Protein AF-A0A1G9VHG4-F1 (afdb_monomer_lite)

Foldseek 3Di:
DDPDDPDDDDDFPCADPPPGHGDDPVPDPDDDDDDDDDDPQAADDDDQFDFDWDADPVGDIDTRDTPPVPPPDNDDDDPVLVVQLCCCCPVVVHDLVVSQVVCCVRHVDRDDSD

Sequence (114 aa):
MIDRPDTVDDHLPESCTGCGAGPGLADSTGYEPCQVWDIPLVTVTVTEHRAHRCRCACGTTTRAAMPATVAGSPTSYGPNLRALAAYLLVFQHIPVERTAQLITDLTGANVSTG

pLDDT: mean 92.22, std 5.63, range [71.5, 97.94]

Organism: NCBI:txid633440

InterPro domains:
  IPR052344 Transposase-related protein [PTHR33678] (2-113)

Radius of gyration: 26.26 Å; chains: 1; bounding box: 62×27×68 Å

Structure (mmCIF, N/CA/C/O backbone):
data_AF-A0A1G9VHG4-F1
#
_entry.id   AF-A0A1G9VHG4-F1
#
loop_
_atom_site.group_PDB
_atom_site.id
_atom_site.type_symbol
_atom_site.label_atom_id
_atom_site.label_alt_id
_atom_site.label_comp_id
_atom_site.label_asym_id
_atom_site.label_entity_id
_atom_site.label_seq_id
_atom_site.pdbx_PDB_ins_code
_atom_site.Cartn_x
_atom_site.Cartn_y
_atom_site.Cartn_z
_atom_site.occupancy
_atom_site.B_iso_or_equiv
_atom_site.auth_seq_id
_atom_site.auth_comp_id
_atom_site.auth_asym_id
_atom_site.auth_atom_id
_atom_site.pdbx_PDB_model_num
ATOM 1 N N . MET A 1 1 ? 18.468 -10.529 -11.804 1.00 83.50 1 MET A N 1
ATOM 2 C CA . MET A 1 1 ? 17.304 -10.631 -12.706 1.00 83.50 1 MET A CA 1
ATOM 3 C C . MET A 1 1 ? 16.415 -11.753 -12.190 1.00 83.50 1 MET A C 1
ATOM 5 O O . MET A 1 1 ? 16.978 -12.720 -11.689 1.00 83.50 1 MET A O 1
ATOM 9 N N . ILE A 1 2 ? 15.089 -11.60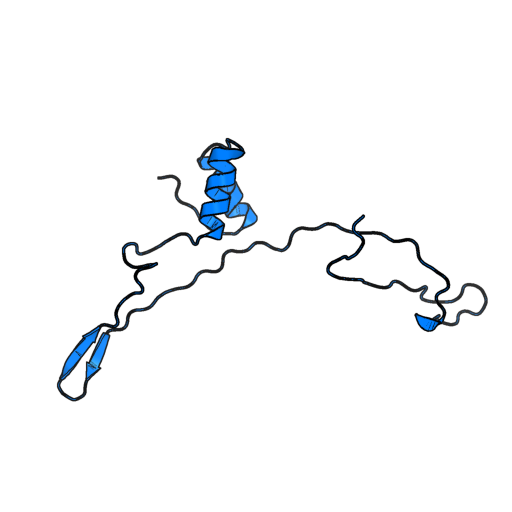7 -12.227 1.00 92.81 2 ILE A N 1
ATOM 10 C CA . ILE A 1 2 ? 14.139 -12.680 -11.874 1.00 92.81 2 ILE A CA 1
ATOM 11 C C . ILE A 1 2 ? 13.562 -13.332 -13.124 1.00 92.81 2 ILE A C 1
ATOM 13 O O . ILE A 1 2 ? 13.328 -12.654 -14.120 1.00 92.81 2 ILE A O 1
ATOM 17 N N . ASP A 1 3 ? 13.281 -14.628 -13.052 1.00 91.50 3 ASP A N 1
ATOM 18 C CA . ASP A 1 3 ? 12.822 -15.398 -14.216 1.00 91.50 3 ASP A CA 1
ATOM 19 C C . ASP A 1 3 ? 11.382 -15.065 -14.633 1.00 91.50 3 ASP A C 1
ATOM 21 O O . ASP A 1 3 ? 10.993 -15.278 -15.778 1.00 91.50 3 ASP A O 1
ATOM 25 N N . ARG A 1 4 ? 10.569 -14.554 -13.702 1.00 93.94 4 ARG A N 1
ATOM 26 C CA . ARG A 1 4 ? 9.157 -14.221 -13.923 1.00 93.94 4 ARG A CA 1
ATOM 27 C C . ARG A 1 4 ? 8.866 -12.813 -13.400 1.00 93.94 4 ARG A C 1
ATOM 29 O O . ARG A 1 4 ? 8.519 -12.697 -12.226 1.00 93.94 4 ARG A O 1
ATOM 36 N N . PRO A 1 5 ? 9.054 -11.763 -14.219 1.00 94.69 5 PRO A N 1
ATOM 37 C CA . PRO A 1 5 ? 8.659 -10.410 -13.842 1.00 94.69 5 PRO A CA 1
ATOM 38 C C . PRO A 1 5 ? 7.130 -10.284 -13.788 1.00 94.69 5 PRO A C 1
ATOM 40 O O . PRO A 1 5 ? 6.413 -11.082 -14.395 1.00 94.69 5 PRO A O 1
ATOM 43 N N . ASP A 1 6 ? 6.641 -9.274 -13.070 1.00 93.88 6 ASP A N 1
ATOM 44 C CA . ASP A 1 6 ? 5.202 -9.017 -12.929 1.00 93.88 6 ASP A CA 1
ATOM 45 C C . ASP A 1 6 ? 4.557 -8.561 -14.250 1.00 93.88 6 ASP A C 1
ATOM 47 O O . ASP A 1 6 ? 3.429 -8.947 -14.558 1.00 93.88 6 ASP A O 1
ATOM 51 N N . THR A 1 7 ? 5.305 -7.799 -15.054 1.00 94.00 7 THR A N 1
ATOM 52 C CA . THR A 1 7 ? 4.912 -7.310 -16.384 1.00 94.00 7 THR A CA 1
ATOM 53 C C . THR A 1 7 ? 6.078 -7.485 -17.358 1.00 94.00 7 THR A C 1
ATOM 55 O O . THR A 1 7 ? 7.242 -7.403 -16.960 1.00 94.00 7 THR A O 1
ATOM 58 N N . VAL A 1 8 ? 5.769 -7.730 -18.634 1.00 95.56 8 VAL A N 1
ATOM 59 C CA . VAL A 1 8 ? 6.741 -7.774 -19.736 1.00 95.56 8 VAL A CA 1
ATOM 60 C C . VAL A 1 8 ? 6.285 -6.794 -20.807 1.00 95.56 8 VAL A C 1
ATOM 62 O O . VAL A 1 8 ? 5.183 -6.942 -21.332 1.00 95.56 8 VAL A O 1
ATOM 65 N N . ASP A 1 9 ? 7.142 -5.828 -21.126 1.00 96.00 9 ASP A N 1
ATOM 66 C CA . ASP A 1 9 ? 6.947 -4.882 -22.221 1.00 96.00 9 ASP A CA 1
ATOM 67 C C . ASP A 1 9 ? 7.949 -5.205 -23.337 1.00 96.00 9 ASP A C 1
ATOM 69 O O . ASP A 1 9 ? 9.161 -5.032 -23.179 1.00 96.00 9 ASP A O 1
ATOM 73 N N . ASP A 1 10 ? 7.448 -5.717 -24.463 1.00 95.88 10 ASP A N 1
ATOM 74 C CA . ASP A 1 10 ? 8.274 -6.037 -25.627 1.00 95.88 10 ASP A CA 1
ATOM 75 C C . ASP A 1 10 ? 8.593 -4.771 -26.432 1.00 95.88 10 ASP A C 1
ATOM 77 O O . ASP A 1 10 ? 7.703 -4.063 -26.908 1.00 95.88 10 ASP A O 1
ATOM 81 N N . HIS A 1 11 ? 9.884 -4.519 -26.645 1.00 95.50 11 HIS A N 1
ATOM 82 C CA . HIS A 1 11 ? 10.367 -3.424 -27.479 1.00 95.50 11 HIS A CA 1
ATOM 83 C C . HIS A 1 11 ? 10.954 -3.972 -28.780 1.00 95.50 11 HIS A C 1
ATOM 85 O O . HIS A 1 11 ? 12.010 -4.603 -28.788 1.00 95.50 11 HIS A O 1
ATOM 91 N N . LEU A 1 12 ? 10.264 -3.714 -29.890 1.00 95.62 12 LEU A N 1
ATOM 92 C CA . LEU A 1 12 ? 10.691 -4.102 -31.233 1.00 95.62 12 LEU A CA 1
ATOM 93 C C . LEU A 1 12 ? 11.322 -2.907 -31.962 1.00 95.62 12 LEU A C 1
ATOM 95 O O . LEU A 1 12 ? 10.945 -1.762 -31.697 1.00 95.62 12 LEU A O 1
ATOM 99 N N . PRO A 1 13 ? 12.246 -3.139 -32.911 1.00 95.88 13 PRO A N 1
ATOM 100 C CA . PRO A 1 13 ? 12.692 -2.088 -33.815 1.00 95.88 13 PRO A CA 1
ATOM 101 C C . PRO A 1 13 ? 11.502 -1.494 -34.575 1.00 95.88 13 PRO A C 1
ATOM 103 O O . PRO A 1 13 ? 10.702 -2.234 -35.140 1.00 95.88 13 PRO A O 1
ATOM 106 N N . GLU A 1 14 ? 11.413 -0.165 -34.653 1.00 95.00 14 GLU A N 1
ATOM 107 C CA . GLU A 1 14 ? 10.343 0.500 -35.417 1.00 95.00 14 GLU A CA 1
ATOM 108 C C . GLU A 1 14 ? 10.437 0.204 -36.921 1.00 95.00 14 GLU A C 1
ATOM 110 O O . GLU A 1 14 ? 9.431 0.172 -37.629 1.00 95.00 14 GLU A O 1
ATOM 115 N N . SER A 1 15 ? 11.655 -0.018 -37.422 1.00 96.69 15 SER A N 1
ATOM 116 C CA . SER A 1 15 ? 11.914 -0.363 -38.816 1.00 96.69 15 SER A CA 1
ATOM 117 C C . SER A 1 15 ? 13.181 -1.201 -38.971 1.00 96.69 15 SER A C 1
ATOM 119 O O . SER A 1 15 ? 14.145 -1.093 -38.211 1.00 96.69 15 SER A O 1
ATOM 121 N N . CYS A 1 16 ? 13.180 -2.052 -39.992 1.00 95.75 16 CYS A N 1
ATOM 122 C CA . CYS A 1 16 ? 14.337 -2.803 -40.437 1.00 95.75 16 CYS A CA 1
ATOM 123 C C . CYS A 1 16 ? 15.353 -1.853 -41.075 1.00 95.75 16 CYS A C 1
ATOM 125 O O . CYS A 1 16 ? 15.027 -1.096 -41.988 1.00 95.75 16 CYS A O 1
ATOM 127 N N . THR A 1 17 ? 16.616 -1.961 -40.674 1.00 95.56 17 THR A N 1
ATOM 128 C CA . THR A 1 17 ? 17.709 -1.129 -41.198 1.00 95.56 17 THR A CA 1
ATOM 129 C C . THR A 1 17 ? 18.047 -1.395 -42.669 1.00 95.56 17 THR A C 1
ATOM 131 O O . THR A 1 17 ? 18.720 -0.578 -43.291 1.00 95.56 17 THR A O 1
ATOM 134 N N . GLY A 1 18 ? 17.592 -2.518 -43.237 1.00 97.00 18 GLY A N 1
ATOM 135 C CA . GLY A 1 18 ? 17.810 -2.869 -44.643 1.00 97.00 18 GLY A CA 1
ATOM 136 C C . GLY A 1 18 ? 16.696 -2.398 -45.580 1.00 97.00 18 GLY A C 1
ATOM 137 O O . GLY A 1 18 ? 16.973 -1.758 -46.590 1.00 97.00 18 GLY A O 1
ATOM 138 N N . CYS A 1 19 ? 15.437 -2.728 -45.269 1.00 95.56 19 CYS A N 1
ATOM 139 C CA . CYS A 1 19 ? 14.291 -2.461 -46.153 1.00 95.56 19 CYS A CA 1
ATOM 140 C C . CYS A 1 19 ? 13.284 -1.435 -45.607 1.00 95.56 19 CYS A C 1
ATOM 142 O O . CYS A 1 19 ? 12.351 -1.075 -46.320 1.00 95.56 19 CYS A O 1
ATOM 144 N N . GLY A 1 20 ? 13.437 -0.982 -44.359 1.00 94.75 20 GLY A N 1
ATOM 145 C CA . GLY A 1 20 ? 12.542 -0.015 -43.716 1.00 94.75 20 GLY A CA 1
ATOM 146 C C . GLY A 1 20 ? 11.206 -0.579 -43.217 1.00 94.75 20 GLY A C 1
ATOM 147 O O . GLY A 1 20 ? 10.443 0.155 -42.599 1.00 94.75 20 GLY A O 1
ATOM 148 N N . ALA A 1 21 ? 10.902 -1.860 -43.447 1.00 94.50 21 ALA A N 1
ATOM 149 C CA . ALA A 1 21 ? 9.673 -2.483 -42.946 1.00 94.50 21 ALA A CA 1
ATOM 150 C C . ALA A 1 21 ? 9.709 -2.657 -41.418 1.00 94.50 21 ALA A C 1
ATOM 152 O O . ALA A 1 21 ? 10.761 -2.978 -40.873 1.00 94.50 21 ALA A O 1
ATOM 153 N N . GLY A 1 22 ? 8.577 -2.480 -40.732 1.00 94.88 22 GLY A N 1
ATOM 154 C CA . GLY A 1 22 ? 8.467 -2.695 -39.284 1.00 94.88 22 GLY A CA 1
ATOM 155 C C . GLY A 1 22 ? 8.339 -4.186 -38.938 1.00 94.88 22 GLY A C 1
ATOM 156 O O . GLY A 1 22 ? 7.329 -4.779 -39.322 1.00 94.88 22 GLY A O 1
ATOM 157 N N . PRO A 1 23 ? 9.324 -4.809 -38.261 1.00 94.06 23 PRO A N 1
ATOM 158 C CA . PRO A 1 23 ? 9.225 -6.203 -37.834 1.00 94.06 23 PRO A CA 1
ATOM 159 C C . PRO A 1 23 ? 8.176 -6.384 -36.730 1.00 94.06 23 PRO A C 1
ATOM 161 O O . PRO A 1 23 ? 8.008 -5.528 -35.860 1.00 94.06 23 PRO A O 1
ATOM 164 N N . GLY A 1 24 ? 7.485 -7.523 -36.751 1.00 94.69 24 GLY A N 1
ATOM 165 C CA . GLY A 1 24 ? 6.574 -7.934 -35.688 1.00 94.69 24 GLY A CA 1
ATOM 166 C C . GLY A 1 24 ? 7.248 -8.846 -34.663 1.00 94.69 24 GLY A C 1
ATOM 167 O O . GLY A 1 24 ? 8.348 -9.352 -34.869 1.00 94.69 24 GLY A O 1
ATOM 168 N N . LEU A 1 25 ? 6.547 -9.130 -33.561 1.00 93.62 25 LEU A N 1
ATOM 169 C CA . LEU A 1 25 ? 7.047 -10.036 -32.519 1.00 93.62 25 LEU A CA 1
ATOM 170 C C . LEU A 1 25 ? 7.314 -11.456 -33.052 1.00 93.62 25 LEU A C 1
ATOM 172 O O . LEU A 1 25 ? 8.247 -12.118 -32.609 1.00 93.62 25 LEU A O 1
ATOM 176 N N . ALA A 1 26 ? 6.527 -11.907 -34.035 1.00 95.44 26 ALA A N 1
ATOM 177 C CA . ALA A 1 26 ? 6.713 -13.203 -34.692 1.00 95.44 26 ALA A CA 1
ATOM 178 C C . ALA A 1 26 ? 8.035 -13.307 -35.478 1.00 95.44 26 ALA A C 1
ATOM 180 O O . ALA A 1 26 ? 8.503 -14.416 -35.723 1.00 95.44 26 ALA A O 1
ATOM 181 N N . ASP A 1 27 ? 8.636 -12.169 -35.838 1.00 95.31 27 ASP A N 1
ATOM 182 C CA . ASP A 1 27 ? 9.915 -12.096 -36.548 1.00 95.31 27 ASP A CA 1
ATOM 183 C C . ASP A 1 27 ? 11.116 -12.048 -35.581 1.00 95.31 27 ASP A C 1
ATOM 185 O O . ASP A 1 27 ? 12.267 -11.991 -36.019 1.00 95.31 27 ASP A O 1
ATOM 189 N N . SER A 1 28 ? 10.873 -12.053 -34.263 1.00 96.00 28 SER A N 1
ATOM 190 C CA . SER A 1 28 ? 11.924 -11.971 -33.248 1.00 96.00 28 SER A CA 1
ATOM 191 C C . SER A 1 28 ? 12.784 -13.234 -33.217 1.00 96.00 28 SER A C 1
ATOM 193 O O . SER A 1 28 ? 12.290 -14.351 -33.063 1.00 96.00 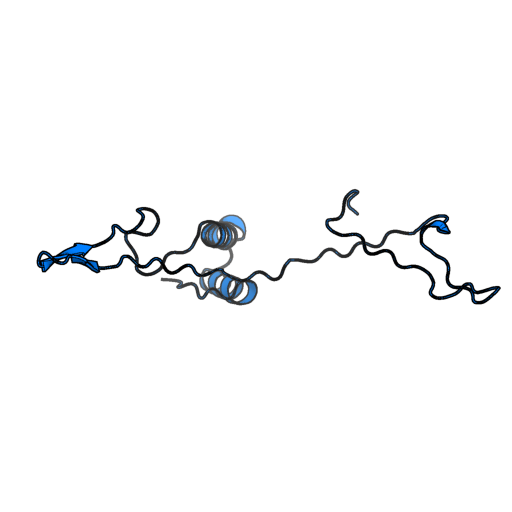28 SER A O 1
ATOM 195 N N . THR A 1 29 ? 14.102 -13.051 -33.307 1.00 96.50 29 THR A N 1
ATOM 196 C CA . THR A 1 29 ? 15.090 -14.138 -33.221 1.00 96.50 29 THR A CA 1
ATOM 197 C C . THR A 1 29 ? 15.773 -14.225 -31.854 1.00 96.50 29 THR A C 1
ATOM 199 O O . THR A 1 29 ? 16.640 -15.075 -31.658 1.00 96.50 29 THR A O 1
ATOM 202 N N . GLY A 1 30 ? 15.431 -13.336 -30.919 1.00 96.19 30 GLY A N 1
ATOM 203 C CA . GLY A 1 30 ? 16.034 -13.249 -29.590 1.00 96.19 30 GLY A CA 1
ATOM 204 C C . GLY A 1 30 ? 15.925 -11.845 -28.998 1.00 96.19 30 GLY A C 1
ATOM 205 O O . GLY A 1 30 ? 15.542 -10.899 -29.681 1.00 96.19 30 GLY A O 1
ATOM 206 N N . TYR A 1 31 ?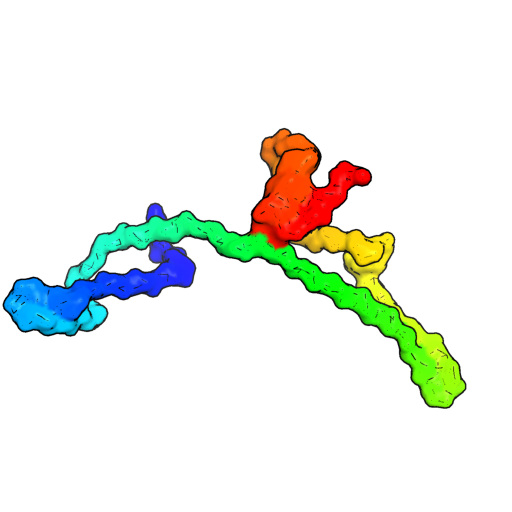 16.273 -11.715 -27.721 1.00 95.50 31 TYR A N 1
ATOM 207 C CA . TYR A 1 31 ? 16.272 -10.444 -27.000 1.00 95.50 31 TYR A CA 1
ATOM 208 C C . TYR A 1 31 ? 17.336 -10.453 -25.900 1.00 95.50 31 TYR A C 1
ATOM 210 O O . TYR A 1 31 ? 17.760 -11.514 -25.437 1.00 95.50 31 TYR A O 1
ATOM 218 N N . GLU A 1 32 ? 17.742 -9.264 -25.460 1.00 95.81 32 GLU A N 1
ATOM 219 C CA . GLU A 1 32 ? 18.543 -9.078 -24.253 1.00 95.81 32 GLU A CA 1
ATOM 220 C C . GLU A 1 32 ? 17.647 -8.469 -23.168 1.00 95.81 32 GLU A C 1
ATOM 222 O O . GLU A 1 32 ? 17.080 -7.394 -23.378 1.00 95.81 32 GLU A O 1
ATOM 227 N N . PRO A 1 33 ? 17.432 -9.154 -22.033 1.00 95.00 33 PRO A N 1
ATOM 228 C CA . PRO A 1 33 ? 16.503 -8.670 -21.027 1.00 95.00 33 PRO A CA 1
ATOM 229 C C . PRO A 1 33 ? 17.083 -7.478 -20.259 1.00 95.00 33 PRO A C 1
ATOM 231 O O . PRO A 1 33 ? 18.235 -7.486 -19.832 1.00 95.00 33 PRO A O 1
ATOM 234 N N . CYS A 1 34 ? 16.237 -6.487 -19.987 1.00 96.31 34 CYS A N 1
ATOM 235 C CA . CYS A 1 34 ? 16.506 -5.410 -19.042 1.00 96.31 34 CYS A CA 1
ATOM 236 C C . CYS A 1 34 ? 15.339 -5.342 -18.052 1.00 96.31 34 CYS A C 1
ATOM 238 O O . CYS A 1 34 ? 14.186 -5.291 -18.469 1.00 96.31 34 CYS A O 1
ATOM 240 N N . GLN A 1 35 ? 15.623 -5.393 -16.748 1.00 96.25 35 GLN A N 1
ATOM 241 C CA . GLN A 1 35 ? 14.589 -5.354 -15.710 1.00 96.25 35 GLN A CA 1
ATOM 242 C C . GLN A 1 35 ? 14.713 -4.092 -14.875 1.00 96.25 35 GLN A C 1
ATOM 244 O O . GLN A 1 35 ? 15.763 -3.828 -14.286 1.00 96.25 35 GLN A O 1
ATOM 249 N N . VAL A 1 36 ? 13.601 -3.373 -14.767 1.00 95.50 36 VAL A N 1
ATOM 250 C CA . VAL A 1 36 ? 13.430 -2.280 -13.817 1.00 95.50 36 VAL A CA 1
ATOM 251 C C . VAL A 1 36 ? 12.757 -2.840 -12.571 1.00 95.50 36 VAL A C 1
ATOM 253 O O . VAL A 1 36 ? 11.743 -3.527 -12.658 1.00 95.50 36 VAL A O 1
ATOM 256 N N . TRP A 1 37 ? 13.352 -2.565 -11.415 1.00 92.75 37 TRP A N 1
ATOM 257 C CA . TRP A 1 37 ? 12.782 -2.887 -10.113 1.00 92.75 37 TRP A CA 1
ATOM 258 C C . TRP A 1 37 ? 12.317 -1.586 -9.493 1.00 92.75 37 TRP A C 1
ATOM 260 O O . TRP A 1 37 ? 13.142 -0.725 -9.193 1.00 92.75 37 TRP A O 1
ATOM 270 N N . ASP A 1 38 ? 11.012 -1.452 -9.321 1.00 90.56 38 ASP A N 1
ATOM 271 C CA . ASP A 1 38 ? 10.406 -0.265 -8.737 1.00 90.56 38 ASP A CA 1
ATOM 272 C C . ASP A 1 38 ? 9.465 -0.658 -7.594 1.00 90.56 38 ASP A C 1
ATOM 274 O O . ASP A 1 38 ? 9.088 -1.825 -7.441 1.00 90.56 38 ASP A O 1
ATOM 278 N N . ILE A 1 39 ? 9.107 0.316 -6.768 1.00 83.81 39 ILE A N 1
ATOM 279 C CA . ILE A 1 39 ? 8.119 0.160 -5.705 1.00 83.81 39 ILE A CA 1
ATOM 280 C C . ILE A 1 39 ? 6.767 0.703 -6.185 1.00 83.81 39 ILE A C 1
ATOM 282 O O . ILE A 1 39 ? 6.718 1.737 -6.851 1.00 83.81 39 ILE A O 1
ATOM 286 N N . PRO A 1 40 ? 5.637 0.051 -5.853 1.00 75.75 40 PRO A N 1
ATOM 287 C CA . PRO A 1 40 ? 4.335 0.612 -6.182 1.00 75.75 40 PRO A CA 1
ATOM 288 C C . PRO A 1 40 ? 4.140 1.946 -5.455 1.00 75.75 40 PRO A C 1
ATOM 290 O O . PRO A 1 40 ? 4.682 2.158 -4.369 1.00 75.75 40 PRO A O 1
ATOM 293 N N . LEU A 1 41 ? 3.295 2.819 -6.009 1.00 73.94 41 LEU A N 1
ATOM 294 C CA . LEU A 1 41 ? 2.822 4.003 -5.293 1.00 73.94 41 LEU A CA 1
ATOM 295 C C . LEU A 1 41 ? 2.095 3.557 -4.015 1.00 73.94 41 LEU A C 1
ATOM 297 O O . LEU A 1 41 ? 0.965 3.068 -4.065 1.00 73.94 41 LEU A O 1
ATOM 301 N N . VAL A 1 42 ? 2.744 3.706 -2.862 1.00 79.31 42 VAL A N 1
ATOM 302 C CA . VAL A 1 42 ? 2.158 3.335 -1.574 1.00 79.31 42 VAL A CA 1
ATOM 303 C C . VAL A 1 42 ? 1.278 4.492 -1.105 1.00 79.31 42 VAL A C 1
ATOM 305 O O . VAL A 1 42 ? 1.743 5.596 -0.870 1.00 79.31 42 VAL A O 1
ATOM 308 N N . THR A 1 43 ? -0.026 4.268 -0.973 1.00 81.62 43 THR A N 1
ATOM 309 C CA . THR A 1 43 ? -0.943 5.244 -0.364 1.00 81.62 43 THR A CA 1
ATOM 310 C C . THR A 1 43 ? -1.874 4.539 0.603 1.00 81.62 43 THR A C 1
ATOM 312 O O . THR A 1 43 ? -2.313 3.409 0.368 1.00 81.62 43 THR A O 1
ATOM 315 N N . VAL A 1 44 ? -2.162 5.178 1.734 1.00 85.31 44 VAL A N 1
ATOM 316 C CA . VAL A 1 44 ? -3.096 4.601 2.697 1.00 85.31 44 VAL A CA 1
ATOM 317 C C . VAL A 1 44 ? -4.514 4.596 2.153 1.00 85.31 44 VAL A C 1
ATOM 319 O O . VAL A 1 44 ? -5.015 5.578 1.614 1.00 85.31 44 VAL A O 1
ATOM 322 N N . THR A 1 45 ? -5.199 3.477 2.360 1.00 88.81 45 THR A N 1
ATOM 323 C CA . THR A 1 45 ? -6.644 3.393 2.163 1.00 88.81 45 THR A CA 1
ATOM 324 C C . THR A 1 45 ? -7.339 3.706 3.483 1.00 88.81 45 THR A C 1
ATOM 326 O O . THR A 1 45 ? -7.127 3.016 4.481 1.00 88.81 45 THR A O 1
ATOM 329 N N . VAL A 1 46 ? -8.189 4.733 3.493 1.00 90.56 46 VAL A N 1
ATOM 330 C CA . VAL A 1 46 ? -8.989 5.112 4.666 1.00 90.56 46 VAL A CA 1
ATOM 331 C C . VAL A 1 46 ? -10.402 4.560 4.507 1.00 90.56 46 VAL A C 1
ATOM 333 O O . VAL A 1 46 ? -11.097 4.892 3.552 1.00 90.56 46 VAL A O 1
ATOM 336 N N . THR A 1 47 ? -10.834 3.715 5.446 1.00 91.94 47 THR A N 1
ATOM 337 C CA . THR A 1 47 ? -12.206 3.182 5.489 1.00 91.94 47 THR A CA 1
ATOM 338 C C . THR A 1 47 ? -12.951 3.769 6.679 1.00 91.94 47 THR A C 1
ATOM 340 O O . THR A 1 47 ? -12.579 3.538 7.828 1.00 91.94 47 THR A O 1
ATOM 343 N N . GLU A 1 48 ? -14.023 4.514 6.414 1.00 93.94 48 GLU A N 1
ATOM 344 C CA . GLU A 1 48 ? -14.898 5.038 7.461 1.00 93.94 48 GLU A CA 1
ATOM 345 C C . GLU A 1 48 ? -16.024 4.039 7.766 1.00 93.94 48 GLU A C 1
ATOM 347 O O . GLU A 1 48 ? -16.860 3.736 6.914 1.00 93.94 48 GLU A O 1
ATOM 352 N N . HIS A 1 49 ? -16.081 3.543 9.004 1.00 92.12 49 HIS A N 1
ATOM 353 C CA . HIS A 1 49 ? -17.163 2.669 9.454 1.00 92.12 49 HIS A CA 1
ATOM 354 C C . HIS A 1 49 ? -18.289 3.490 10.091 1.00 92.12 49 HIS A C 1
ATOM 356 O O . HIS A 1 49 ? -18.121 4.082 11.158 1.00 92.12 49 HIS A O 1
ATOM 362 N N . ARG A 1 50 ? -19.469 3.497 9.459 1.00 94.75 50 ARG A N 1
ATOM 363 C CA . ARG A 1 50 ? -20.641 4.255 9.926 1.00 94.75 50 ARG A CA 1
ATOM 364 C C . ARG A 1 50 ? -21.700 3.343 10.537 1.00 94.75 50 ARG A C 1
ATOM 366 O O . ARG A 1 50 ? -22.404 2.616 9.843 1.00 94.75 50 ARG A O 1
ATOM 373 N N . ALA A 1 51 ? -21.858 3.428 11.855 1.00 93.94 51 ALA A N 1
ATOM 374 C CA . ALA A 1 51 ? -22.913 2.734 12.589 1.00 93.94 51 ALA A CA 1
ATOM 375 C C . ALA A 1 51 ? -24.164 3.624 12.715 1.00 93.94 51 ALA A C 1
ATOM 377 O O . ALA A 1 51 ? -24.297 4.402 13.664 1.00 93.94 51 ALA A O 1
ATOM 378 N N . HIS A 1 52 ? -25.077 3.517 11.747 1.00 96.44 52 HIS A N 1
ATOM 379 C CA . HIS A 1 52 ? -26.284 4.346 11.682 1.00 96.44 52 HIS A CA 1
ATOM 380 C C . HIS A 1 52 ? -27.278 4.072 12.820 1.00 96.44 52 HIS A C 1
ATOM 382 O O . HIS A 1 52 ? -27.335 2.983 13.397 1.00 96.44 52 HIS A O 1
ATOM 388 N N . ARG A 1 53 ? -28.099 5.084 13.118 1.00 97.50 53 ARG A N 1
ATOM 389 C CA . ARG A 1 53 ? -29.310 4.964 13.936 1.00 97.50 53 ARG A CA 1
ATOM 390 C C . ARG A 1 53 ? -30.514 5.106 13.017 1.00 97.50 53 ARG A C 1
ATOM 392 O O . ARG A 1 53 ? -30.627 6.116 12.330 1.00 97.50 53 ARG A O 1
ATOM 399 N N . CYS A 1 54 ? -31.399 4.121 13.022 1.00 97.25 54 CYS A N 1
ATOM 400 C CA . CYS A 1 54 ? -32.580 4.099 12.167 1.00 97.25 54 CYS A CA 1
ATOM 401 C C . CYS A 1 54 ? -33.836 4.100 13.032 1.00 97.25 54 CYS A C 1
ATOM 403 O O . CYS A 1 54 ? -33.929 3.337 13.997 1.00 97.25 54 CYS A O 1
ATOM 405 N N . ARG A 1 55 ? -34.800 4.954 12.681 1.00 97.56 55 ARG A N 1
ATOM 406 C CA . ARG A 1 55 ? -36.106 5.011 13.338 1.00 97.56 55 ARG A CA 1
ATOM 407 C C . ARG A 1 55 ? -37.111 4.175 12.550 1.00 97.56 55 ARG A C 1
ATOM 409 O O . ARG A 1 55 ? -37.303 4.403 11.361 1.00 97.56 55 ARG A O 1
ATOM 416 N N . CYS A 1 56 ? -37.739 3.213 13.214 1.00 96.88 56 CYS A N 1
ATOM 417 C CA . CYS A 1 56 ? -38.811 2.399 12.654 1.00 96.88 56 CYS A CA 1
ATOM 418 C C . CYS A 1 56 ? -40.132 3.186 12.627 1.00 96.88 56 CYS A C 1
ATOM 420 O O . CYS A 1 56 ? -40.328 4.109 13.420 1.00 96.88 56 CYS A O 1
ATOM 422 N N . ALA A 1 57 ? -41.073 2.775 11.774 1.00 96.12 57 ALA A N 1
ATOM 423 C CA . ALA A 1 57 ? -42.428 3.328 11.725 1.00 96.12 57 ALA A CA 1
ATOM 424 C C . ALA A 1 57 ? -43.173 3.231 13.073 1.00 96.12 57 ALA A C 1
ATOM 426 O O . ALA A 1 57 ? -44.003 4.082 13.374 1.00 96.12 57 ALA A O 1
ATOM 427 N N . CYS A 1 58 ? -42.834 2.256 13.927 1.00 95.88 58 CYS A N 1
ATOM 428 C CA . CYS A 1 58 ? -43.376 2.151 15.287 1.00 95.88 58 CYS A CA 1
ATOM 429 C C . CYS A 1 58 ? -42.817 3.198 16.274 1.00 95.88 58 CYS A C 1
ATOM 431 O O . CYS A 1 58 ? -43.222 3.235 17.431 1.00 95.88 58 CYS A O 1
ATOM 433 N N . GLY A 1 59 ? -41.866 4.034 15.847 1.00 96.25 59 GLY A N 1
ATOM 434 C CA . GLY A 1 59 ? -41.249 5.083 16.655 1.00 96.25 59 GLY A CA 1
ATOM 435 C C . GLY A 1 59 ? -39.924 4.691 17.315 1.00 96.25 59 GLY A C 1
ATOM 436 O O . GLY A 1 59 ? -39.157 5.593 17.659 1.00 96.25 59 GLY A O 1
ATOM 437 N N . THR A 1 60 ? -39.610 3.396 17.436 1.00 97.69 60 THR A N 1
ATOM 438 C CA . THR A 1 60 ? -38.358 2.895 18.033 1.00 97.69 60 THR A CA 1
ATOM 439 C C . THR A 1 60 ? -37.139 3.261 17.191 1.00 97.69 60 THR A C 1
ATOM 441 O O . THR A 1 60 ? -37.152 3.105 15.972 1.00 97.69 60 THR A O 1
ATOM 444 N N . THR A 1 61 ? -36.061 3.712 17.840 1.00 97.94 61 THR A N 1
ATOM 445 C CA . THR A 1 61 ? -34.765 3.959 17.189 1.00 97.94 61 THR A CA 1
ATOM 446 C C . THR A 1 61 ? -33.758 2.885 17.575 1.00 97.94 61 THR A C 1
ATOM 448 O O . THR A 1 61 ? -33.445 2.728 18.753 1.00 97.94 61 THR A O 1
ATOM 451 N N . THR A 1 62 ? -33.204 2.203 16.578 1.00 97.19 62 THR A N 1
ATOM 452 C CA . THR A 1 62 ? -32.196 1.152 16.759 1.00 97.19 62 THR A CA 1
ATOM 453 C C . THR A 1 62 ? -30.868 1.605 16.169 1.00 97.19 62 THR A C 1
ATOM 455 O O . THR A 1 62 ? -30.832 2.245 15.118 1.00 97.19 62 THR A O 1
ATOM 458 N N . ARG A 1 63 ? -29.761 1.293 16.847 1.00 96.38 63 ARG A N 1
ATOM 459 C CA . ARG A 1 63 ? -28.402 1.584 16.377 1.00 96.38 63 ARG A CA 1
ATOM 460 C C . ARG A 1 63 ? -27.770 0.315 15.807 1.00 96.38 63 ARG A C 1
ATOM 462 O O . ARG A 1 63 ? -27.833 -0.726 16.452 1.00 96.38 63 ARG A O 1
ATOM 469 N N . ALA A 1 64 ? -27.116 0.422 14.653 1.00 95.38 64 ALA A N 1
ATOM 470 C CA . ALA A 1 64 ? -26.249 -0.633 14.141 1.00 95.38 64 ALA A CA 1
ATOM 471 C C . ALA A 1 64 ? -25.048 -0.859 15.078 1.00 95.38 64 ALA A C 1
ATOM 473 O O . ALA A 1 64 ? -24.495 0.089 15.645 1.00 95.38 64 ALA A O 1
ATOM 474 N N . ALA A 1 65 ? -24.631 -2.113 15.242 1.00 93.75 65 ALA A N 1
ATOM 475 C CA . ALA A 1 65 ? -23.412 -2.427 15.976 1.00 93.75 65 ALA A CA 1
ATOM 476 C C . ALA A 1 65 ? -22.178 -2.018 15.156 1.00 93.75 65 ALA A C 1
ATOM 478 O O . ALA A 1 65 ? -22.162 -2.151 13.933 1.00 93.75 65 ALA A O 1
ATOM 479 N N . MET A 1 66 ? -21.143 -1.523 15.835 1.00 93.81 66 MET A N 1
ATOM 480 C CA . MET A 1 66 ? -19.839 -1.297 15.212 1.00 93.81 66 MET A CA 1
ATOM 481 C C . MET A 1 66 ? -19.060 -2.622 15.188 1.00 93.81 66 MET A C 1
ATOM 483 O O . MET A 1 66 ? -19.127 -3.348 16.185 1.00 93.81 66 MET A O 1
ATOM 487 N N . PRO A 1 67 ? -18.310 -2.954 14.119 1.00 89.44 67 PRO A N 1
ATOM 488 C CA . PRO A 1 67 ? -17.456 -4.136 14.122 1.00 89.44 67 PRO A CA 1
ATOM 489 C C . PRO A 1 67 ? -16.454 -4.088 15.277 1.00 89.44 67 PRO A C 1
ATOM 491 O O . PRO A 1 67 ? -15.833 -3.053 15.517 1.00 89.44 67 PRO A O 1
ATOM 494 N N . ALA A 1 68 ? -16.261 -5.215 15.966 1.00 88.38 68 ALA A N 1
ATOM 495 C CA . ALA A 1 68 ? -15.362 -5.300 17.121 1.00 88.38 68 ALA A CA 1
ATOM 496 C C . ALA A 1 68 ? -13.916 -4.893 16.785 1.00 88.38 68 ALA A C 1
ATOM 498 O O . ALA A 1 68 ? -13.216 -4.342 17.625 1.00 88.38 68 ALA A O 1
ATOM 499 N N . THR A 1 69 ? -13.491 -5.104 15.538 1.00 84.44 69 THR A N 1
ATOM 500 C CA . THR A 1 69 ? -12.155 -4.752 15.035 1.00 84.44 69 THR A CA 1
ATOM 501 C C . THR A 1 69 ? -11.861 -3.250 15.038 1.00 84.44 69 THR A C 1
ATOM 503 O O . THR A 1 69 ? -10.692 -2.871 15.039 1.00 84.44 69 THR A O 1
ATOM 506 N N . VAL A 1 70 ? -12.895 -2.402 15.045 1.00 87.75 70 VAL A N 1
ATOM 507 C CA . VAL A 1 70 ? -12.781 -0.930 15.066 1.00 87.75 70 VAL A CA 1
ATOM 508 C C . VAL A 1 70 ? -13.569 -0.298 16.220 1.00 87.75 70 VAL A C 1
ATOM 510 O O . VAL A 1 70 ? -13.595 0.921 16.379 1.00 87.75 70 VAL A O 1
ATOM 513 N N . ALA A 1 71 ? -14.221 -1.116 17.048 1.00 76.50 71 ALA A N 1
ATOM 514 C CA . ALA A 1 71 ? -14.947 -0.661 18.220 1.00 76.50 71 ALA A CA 1
ATOM 515 C C . ALA A 1 71 ? -13.947 -0.318 19.336 1.00 76.50 71 ALA A C 1
ATOM 517 O O . ALA A 1 71 ? -13.346 -1.207 19.926 1.00 76.50 71 ALA A O 1
ATOM 518 N N . GLY A 1 72 ? -13.765 0.972 19.629 1.00 81.06 72 GLY A N 1
ATOM 519 C CA . GLY A 1 72 ? -12.942 1.419 20.764 1.00 81.06 72 GLY A CA 1
ATOM 520 C C . GLY A 1 72 ? -12.114 2.677 20.517 1.00 81.06 72 GLY A C 1
ATOM 521 O O . GLY A 1 72 ? -11.669 3.294 21.477 1.00 81.06 72 GLY A O 1
ATOM 522 N N . SER A 1 73 ? -11.949 3.097 19.262 1.00 82.25 73 SER A N 1
ATOM 523 C CA . SER A 1 73 ? -11.260 4.343 18.918 1.00 82.25 73 SER A CA 1
ATOM 524 C C . SER A 1 73 ? -11.916 5.005 17.703 1.00 82.25 73 SER A C 1
ATOM 526 O O . SER A 1 73 ? -12.325 4.286 16.790 1.00 82.25 73 SER A O 1
ATOM 528 N N . PRO A 1 74 ? -12.009 6.350 17.649 1.00 83.62 74 PRO A N 1
ATOM 529 C CA . PRO A 1 74 ? -12.477 7.057 16.455 1.00 83.62 74 PRO A CA 1
ATOM 530 C C . PRO A 1 74 ? -11.566 6.833 15.240 1.00 83.62 74 PRO A C 1
ATOM 532 O O . PRO A 1 74 ? -12.048 6.854 14.111 1.00 83.62 74 PRO A O 1
ATOM 535 N N . THR A 1 75 ? -10.277 6.562 15.472 1.00 83.94 75 THR A N 1
ATOM 536 C CA . THR A 1 75 ? -9.285 6.304 14.423 1.00 83.94 75 THR A CA 1
ATOM 537 C C . THR A 1 75 ? -8.400 5.135 14.824 1.00 83.94 75 THR A C 1
ATOM 539 O O . THR A 1 75 ? -7.931 5.052 15.958 1.00 83.94 75 THR A O 1
ATOM 542 N N . SER A 1 76 ? -8.161 4.210 13.901 1.00 86.69 76 SER A N 1
ATOM 543 C CA . SER A 1 76 ? -7.304 3.049 14.133 1.00 86.69 76 SER A CA 1
ATOM 544 C C . SER A 1 76 ? -6.412 2.815 12.927 1.00 86.69 76 SER A C 1
ATOM 546 O O . SER A 1 76 ? -6.878 2.864 11.792 1.00 86.69 76 SER A O 1
ATOM 548 N N . TYR A 1 77 ? -5.141 2.500 13.162 1.00 88.50 77 TYR A N 1
ATOM 549 C CA . TYR A 1 77 ? -4.251 2.063 12.088 1.00 88.50 77 TYR A CA 1
ATOM 550 C C . TYR A 1 77 ? -4.578 0.626 11.685 1.00 88.50 77 TYR A C 1
ATOM 552 O O . TYR A 1 77 ? -4.808 -0.218 12.555 1.00 88.50 77 TYR A O 1
ATOM 560 N N . GLY A 1 78 ? -4.605 0.346 10.382 1.00 89.56 78 GLY A N 1
ATOM 561 C CA . GLY A 1 78 ? -4.787 -1.006 9.850 1.00 89.56 78 GLY A CA 1
ATOM 562 C C . GLY A 1 78 ? -3.560 -1.904 10.077 1.00 89.56 78 GLY A C 1
ATOM 563 O O . GLY A 1 78 ? -2.491 -1.408 10.441 1.00 89.56 78 GLY A O 1
ATOM 564 N N . PRO A 1 79 ? -3.681 -3.224 9.846 1.00 89.94 79 PRO A N 1
ATOM 565 C CA . PRO A 1 79 ? -2.618 -4.190 10.137 1.00 89.94 79 PRO A CA 1
ATOM 566 C C . PRO A 1 79 ? -1.310 -3.902 9.385 1.00 89.94 79 PRO A C 1
ATOM 568 O O . PRO A 1 79 ? -0.249 -3.933 10.000 1.00 89.94 79 PRO A O 1
ATOM 571 N N . ASN A 1 80 ? -1.375 -3.533 8.101 1.00 92.06 80 ASN A N 1
ATOM 572 C CA . ASN A 1 80 ? -0.179 -3.249 7.295 1.00 92.06 80 ASN A CA 1
ATOM 573 C C . ASN A 1 80 ? 0.584 -2.016 7.799 1.00 92.06 80 ASN A C 1
ATOM 575 O O . ASN A 1 80 ? 1.805 -2.049 7.913 1.00 92.06 80 ASN A O 1
ATOM 579 N N . LEU A 1 81 ? -0.132 -0.947 8.165 1.00 91.44 81 LEU A N 1
ATOM 580 C CA . LEU A 1 81 ? 0.489 0.270 8.689 1.00 91.44 81 LEU A CA 1
ATOM 581 C C . LEU A 1 81 ? 1.127 0.029 10.065 1.00 91.44 81 LEU A C 1
ATOM 583 O O . LEU A 1 81 ? 2.221 0.518 10.333 1.00 91.44 81 LEU A O 1
ATOM 587 N N . ARG A 1 82 ? 0.482 -0.782 10.918 1.00 92.44 82 ARG A N 1
ATOM 588 C CA . ARG A 1 82 ? 1.064 -1.220 12.199 1.00 92.44 82 ARG A CA 1
ATOM 589 C C . ARG A 1 82 ? 2.317 -2.067 11.994 1.00 92.44 82 ARG A C 1
ATOM 591 O O . ARG A 1 82 ? 3.292 -1.865 12.708 1.00 92.44 82 ARG A O 1
ATOM 598 N N . ALA A 1 83 ? 2.297 -2.995 11.037 1.00 94.25 83 ALA A N 1
ATOM 599 C CA . ALA A 1 83 ? 3.446 -3.839 10.724 1.00 94.25 83 ALA A CA 1
ATOM 600 C C . ALA A 1 83 ? 4.630 -3.006 10.215 1.00 94.25 83 ALA A C 1
ATOM 602 O O . ALA A 1 83 ? 5.747 -3.195 10.690 1.00 94.25 83 ALA A O 1
ATOM 603 N N . LEU A 1 84 ? 4.378 -2.037 9.328 1.00 93.25 84 LEU A N 1
ATOM 604 C CA . LEU A 1 84 ? 5.399 -1.101 8.861 1.00 93.25 84 LEU A CA 1
ATOM 605 C C . LEU A 1 84 ? 5.981 -0.283 10.021 1.00 93.25 84 LEU A C 1
ATOM 607 O O . LEU A 1 84 ? 7.197 -0.230 10.173 1.00 93.25 84 LEU A O 1
ATOM 611 N N . ALA A 1 85 ? 5.134 0.301 10.874 1.00 93.88 85 ALA A N 1
ATOM 612 C CA . ALA A 1 85 ? 5.595 1.057 12.038 1.00 93.88 85 ALA A CA 1
ATOM 613 C C . ALA A 1 85 ? 6.440 0.192 12.989 1.00 93.88 85 ALA A C 1
ATOM 615 O O . ALA A 1 85 ? 7.517 0.609 13.406 1.00 93.88 85 ALA A O 1
ATOM 616 N N . ALA A 1 86 ? 5.998 -1.034 13.286 1.00 95.88 86 ALA A N 1
ATOM 617 C CA . ALA A 1 86 ? 6.751 -1.967 14.119 1.00 95.88 86 ALA A CA 1
ATOM 618 C C . ALA A 1 86 ? 8.096 -2.343 13.484 1.00 95.88 86 ALA A C 1
ATOM 620 O O . ALA A 1 86 ? 9.111 -2.356 14.172 1.00 95.88 86 ALA A O 1
ATOM 621 N N . TYR A 1 87 ? 8.131 -2.600 12.177 1.00 96.44 87 TYR A N 1
ATOM 622 C CA . TYR A 1 87 ? 9.370 -2.892 11.463 1.00 96.44 87 TYR A CA 1
ATOM 623 C C . TYR A 1 87 ? 10.357 -1.716 11.529 1.00 96.44 87 TYR A C 1
ATOM 625 O O . TYR A 1 87 ? 11.521 -1.910 11.877 1.00 96.44 87 TYR A O 1
ATOM 633 N N . LEU A 1 88 ? 9.895 -0.491 11.268 1.00 96.00 88 LEU A N 1
ATOM 634 C CA . LEU A 1 88 ? 10.746 0.702 11.292 1.00 96.00 88 LEU A CA 1
ATOM 635 C C . LEU A 1 88 ? 11.270 1.016 12.706 1.00 96.00 88 LEU A C 1
ATOM 637 O O . LEU A 1 88 ? 12.458 1.286 12.876 1.00 96.00 88 LEU A O 1
ATOM 641 N N . LEU A 1 89 ? 10.417 0.925 13.730 1.00 96.62 89 LEU A N 1
ATOM 642 C CA . LEU A 1 89 ? 10.796 1.232 15.115 1.00 96.62 89 LEU A CA 1
ATOM 643 C C . LEU A 1 89 ? 11.630 0.123 15.762 1.00 96.62 89 LEU A C 1
ATOM 645 O O . LEU A 1 89 ? 12.646 0.393 16.397 1.00 96.62 89 LEU A O 1
ATOM 649 N N . VAL A 1 90 ? 11.176 -1.127 15.652 1.00 96.88 90 VAL A N 1
ATOM 650 C CA . VAL A 1 90 ? 11.721 -2.246 16.434 1.00 96.88 90 VAL A CA 1
ATOM 651 C C . VAL A 1 90 ? 12.882 -2.906 15.716 1.00 96.88 90 VAL A C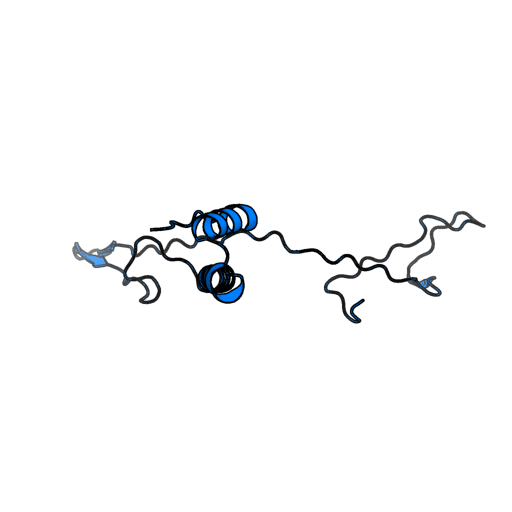 1
ATOM 653 O O . VAL A 1 90 ? 13.868 -3.241 16.361 1.00 96.88 90 VAL A O 1
ATOM 656 N N . PHE A 1 91 ? 12.769 -3.109 14.404 1.00 97.38 91 PHE A N 1
ATOM 657 C CA . PHE A 1 91 ? 13.781 -3.840 13.645 1.00 97.38 91 PHE A CA 1
ATOM 658 C C . PHE A 1 91 ? 14.821 -2.908 13.017 1.00 97.38 91 PHE A C 1
ATOM 660 O O . PHE A 1 91 ? 16.009 -3.205 13.051 1.00 97.38 91 PHE A O 1
ATOM 667 N N . GLN A 1 92 ? 14.391 -1.765 12.476 1.00 97.94 92 GLN A N 1
ATOM 668 C CA . GLN A 1 92 ? 15.298 -0.775 11.881 1.00 97.94 92 GLN A CA 1
ATOM 669 C C . GLN A 1 92 ? 15.792 0.278 12.887 1.00 97.94 92 GLN A C 1
ATOM 671 O O . GLN A 1 92 ? 16.659 1.080 12.547 1.00 97.94 92 GLN A O 1
ATOM 676 N N . HIS A 1 93 ? 15.265 0.280 14.119 1.00 97.00 93 HIS A N 1
ATOM 677 C CA . HIS A 1 93 ? 15.642 1.210 15.193 1.00 97.00 93 HIS A CA 1
ATOM 678 C C . HIS A 1 93 ? 15.564 2.693 14.798 1.00 97.00 93 HIS A C 1
ATOM 680 O O . HIS A 1 93 ? 16.342 3.525 15.270 1.00 97.00 93 HIS A O 1
ATOM 686 N N . ILE A 1 94 ? 14.617 3.039 13.925 1.00 97.69 94 ILE A N 1
ATOM 687 C CA . ILE A 1 94 ? 14.408 4.420 13.500 1.00 97.69 94 ILE A CA 1
ATOM 688 C C . ILE A 1 94 ? 13.725 5.186 14.645 1.00 97.69 94 ILE A C 1
ATOM 690 O O . ILE A 1 94 ? 12.736 4.694 15.190 1.00 97.69 94 ILE A O 1
ATOM 694 N N . PRO A 1 95 ? 14.193 6.399 15.004 1.00 97.19 95 PRO A N 1
ATOM 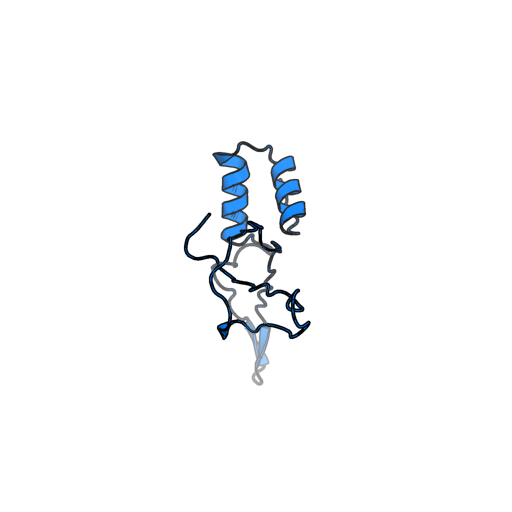695 C CA . PRO A 1 95 ? 13.531 7.230 16.008 1.00 97.19 95 PRO A CA 1
ATOM 696 C C . PRO A 1 95 ? 12.049 7.464 15.696 1.00 97.19 95 PRO A C 1
ATOM 698 O O . PRO A 1 95 ? 11.645 7.497 14.530 1.00 97.19 95 PRO A O 1
ATOM 701 N N . VAL A 1 96 ? 11.237 7.649 16.736 1.00 95.88 96 VAL A N 1
ATOM 702 C CA . VAL A 1 96 ? 9.769 7.698 16.629 1.00 95.88 96 VAL A CA 1
ATOM 703 C C . VAL A 1 96 ? 9.303 8.777 15.650 1.00 95.88 96 VAL A C 1
ATOM 705 O O . VAL A 1 96 ? 8.528 8.495 14.735 1.00 95.88 96 VAL A O 1
ATOM 708 N N . GLU A 1 97 ? 9.845 9.983 15.766 1.00 95.44 97 GLU A N 1
ATOM 709 C CA . GLU A 1 97 ? 9.495 11.135 14.933 1.00 95.44 97 GLU A CA 1
ATOM 710 C C . GLU A 1 97 ? 9.906 10.911 13.475 1.00 95.44 97 GLU A C 1
ATOM 712 O O . GLU A 1 97 ? 9.170 11.239 12.544 1.00 95.44 97 GLU A O 1
ATOM 717 N N . ARG A 1 98 ? 11.070 10.286 13.260 1.00 96.56 98 ARG A N 1
ATOM 718 C CA . ARG A 1 98 ? 11.551 9.930 11.919 1.00 96.56 98 ARG A CA 1
ATOM 719 C C . ARG A 1 98 ? 10.699 8.835 11.291 1.00 96.56 98 ARG A C 1
ATOM 721 O O . ARG A 1 98 ? 10.459 8.885 10.090 1.00 96.56 98 ARG A O 1
ATOM 728 N N . THR A 1 99 ? 10.208 7.888 12.085 1.00 96.25 99 THR A N 1
ATOM 729 C CA . THR A 1 99 ? 9.279 6.861 11.610 1.00 96.25 99 THR A CA 1
ATOM 730 C C . THR A 1 99 ? 7.943 7.473 11.199 1.00 96.25 99 THR A C 1
ATOM 732 O O . THR A 1 99 ? 7.453 7.165 10.115 1.00 96.25 99 THR A O 1
ATOM 735 N N . ALA A 1 100 ? 7.375 8.371 12.009 1.00 94.38 100 ALA A N 1
ATOM 736 C CA . ALA A 1 100 ? 6.135 9.066 11.663 1.00 94.38 100 ALA A CA 1
ATOM 737 C C . ALA A 1 100 ? 6.281 9.885 10.369 1.00 94.38 100 ALA A C 1
ATOM 739 O O . ALA A 1 100 ? 5.412 9.812 9.494 1.00 94.38 100 ALA A O 1
ATOM 740 N N . GLN A 1 101 ? 7.408 10.588 10.208 1.00 94.88 101 GLN A N 1
ATOM 741 C CA . GLN A 1 101 ? 7.716 11.316 8.977 1.00 94.88 101 GLN A CA 1
ATOM 742 C C . GLN A 1 101 ? 7.825 10.371 7.773 1.00 94.88 101 GLN A C 1
ATOM 744 O O . GLN A 1 101 ? 7.145 10.588 6.779 1.00 94.88 101 GLN A O 1
ATOM 749 N N . LEU A 1 102 ? 8.601 9.285 7.877 1.00 93.31 102 LEU A N 1
ATOM 750 C CA . LEU A 1 102 ? 8.753 8.309 6.790 1.00 93.31 102 LEU A CA 1
ATOM 751 C C . LEU A 1 102 ? 7.420 7.677 6.384 1.00 93.31 102 LEU A C 1
ATOM 753 O O . LEU A 1 102 ? 7.152 7.515 5.198 1.00 93.31 102 LEU A O 1
ATOM 757 N N . ILE A 1 103 ? 6.574 7.327 7.353 1.00 93.31 103 ILE A N 1
ATOM 758 C CA . ILE A 1 103 ? 5.243 6.789 7.066 1.00 93.31 103 ILE A CA 1
ATOM 759 C C . ILE A 1 103 ? 4.390 7.834 6.341 1.00 93.31 103 ILE A C 1
ATOM 761 O O . ILE A 1 103 ? 3.706 7.491 5.376 1.00 93.31 103 ILE A O 1
ATOM 765 N N . THR A 1 104 ? 4.446 9.095 6.765 1.00 92.94 104 THR A N 1
ATOM 766 C CA . THR A 1 104 ? 3.712 10.182 6.105 1.00 92.94 104 THR A CA 1
ATOM 767 C C . THR A 1 104 ? 4.203 10.383 4.673 1.00 92.94 104 THR A C 1
ATOM 769 O O . THR A 1 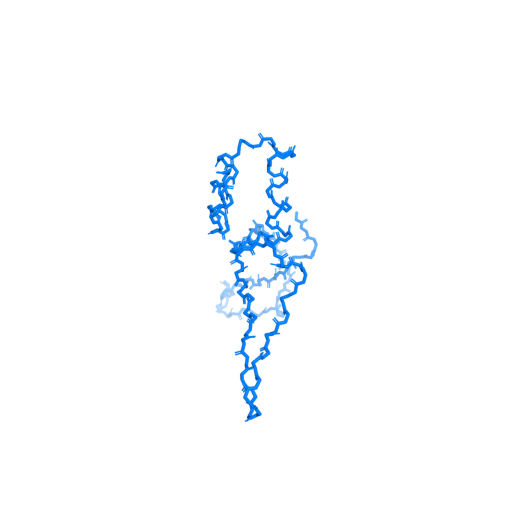104 ? 3.386 10.412 3.758 1.00 92.94 104 THR A O 1
ATOM 772 N N . ASP A 1 105 ? 5.517 10.439 4.462 1.00 90.62 105 ASP A N 1
ATOM 773 C CA . ASP A 1 105 ? 6.122 10.672 3.146 1.00 90.62 105 ASP A CA 1
ATOM 774 C C . ASP A 1 105 ? 5.843 9.520 2.174 1.00 90.62 105 ASP A C 1
ATOM 776 O O . ASP A 1 105 ? 5.549 9.751 1.003 1.00 90.62 105 ASP A O 1
ATOM 780 N N . LEU A 1 106 ? 5.912 8.275 2.658 1.00 88.81 106 LEU A N 1
ATOM 781 C CA . LEU A 1 106 ? 5.742 7.090 1.820 1.00 88.81 106 LEU A CA 1
ATOM 782 C C . LEU A 1 106 ? 4.288 6.708 1.596 1.00 88.81 106 LEU A C 1
ATOM 784 O O . LEU A 1 106 ? 4.012 6.052 0.606 1.00 88.81 106 LEU A O 1
ATOM 788 N N . THR A 1 107 ? 3.383 7.019 2.526 1.00 89.06 107 THR A N 1
ATOM 789 C CA . THR A 1 107 ? 2.013 6.474 2.500 1.00 89.06 107 THR A CA 1
ATOM 790 C C . THR A 1 107 ? 0.920 7.536 2.568 1.00 89.06 107 THR A C 1
ATOM 792 O O . THR A 1 107 ? -0.250 7.229 2.336 1.00 89.06 107 THR A O 1
ATOM 795 N N . GLY A 1 108 ? 1.262 8.772 2.931 1.00 88.69 108 GLY A N 1
ATOM 796 C CA . GLY A 1 108 ? 0.315 9.850 3.210 1.00 88.69 108 GLY A CA 1
ATOM 797 C C . GLY A 1 108 ? -0.416 9.733 4.554 1.00 88.69 108 GLY A C 1
ATOM 798 O O . GLY A 1 108 ? -1.176 10.636 4.904 1.00 88.69 108 GLY A O 1
ATOM 799 N N . ALA A 1 109 ? -0.222 8.659 5.333 1.00 89.25 109 ALA A N 1
ATOM 800 C CA . ALA A 1 109 ? -0.825 8.561 6.661 1.00 89.25 109 ALA A CA 1
ATOM 801 C C . ALA A 1 109 ? -0.098 9.439 7.673 1.00 89.25 109 ALA A C 1
ATOM 803 O O . ALA A 1 109 ? 1.062 9.203 7.994 1.00 89.25 109 ALA A O 1
ATOM 804 N N . ASN A 1 110 ? -0.839 10.378 8.259 1.00 86.31 110 ASN A N 1
ATOM 805 C CA . ASN A 1 110 ? -0.356 11.169 9.377 1.00 86.31 110 ASN A CA 1
ATOM 806 C C . ASN A 1 110 ? -0.468 10.353 10.678 1.00 86.31 110 ASN A C 1
ATOM 808 O O . ASN A 1 110 ? -1.572 10.056 11.156 1.00 86.31 110 ASN A O 1
ATOM 812 N N . VAL A 1 111 ? 0.679 9.928 11.208 1.00 85.06 111 VAL A N 1
ATOM 813 C CA . VAL A 1 111 ? 0.764 9.084 12.403 1.00 85.06 111 VAL A CA 1
ATOM 814 C C . VAL A 1 111 ? 1.137 9.930 13.614 1.00 85.06 111 VAL A C 1
ATOM 816 O O . VAL A 1 111 ? 2.153 10.616 13.597 1.00 85.06 111 VAL A O 1
ATOM 819 N N . SER A 1 112 ? 0.330 9.859 14.677 1.00 81.50 112 SER A N 1
ATOM 820 C CA . SER A 1 112 ? 0.669 10.510 15.946 1.00 81.50 112 SER A CA 1
ATOM 821 C C . SER A 1 112 ? 1.797 9.753 16.649 1.00 81.50 112 SER A C 1
ATOM 823 O O . SER A 1 112 ? 1.807 8.521 16.661 1.00 81.50 112 SER A O 1
ATOM 825 N N . THR A 1 113 ? 2.722 10.484 17.266 1.00 81.62 113 THR A N 1
ATOM 826 C CA . THR A 1 113 ? 3.852 9.935 18.032 1.00 81.62 113 THR A CA 1
ATOM 827 C C . THR A 1 113 ? 3.550 9.754 19.524 1.00 81.62 113 THR A C 1
ATOM 829 O O . THR A 1 113 ? 4.401 9.244 20.250 1.00 81.62 113 THR A O 1
ATOM 832 N N . GLY A 1 114 ? 2.359 10.155 19.980 1.00 71.50 114 GLY A N 1
ATOM 833 C CA . GLY A 1 114 ? 1.952 10.161 21.390 1.00 71.50 114 GLY A CA 1
ATOM 834 C C . GLY A 1 114 ? 1.064 11.348 21.714 1.00 71.50 114 GLY A C 1
ATOM 835 O O . GLY A 1 114 ? 1.369 12.450 21.213 1.00 71.50 114 GLY A O 1
#

Secondary structure (DSSP, 8-state):
--SS-S-------SS-TTT-----GGG----------------PPP------EEE-TTS-EEEPPPPTTTTT-SS---HHHHHHHHIIIIIS---HHHHHHHHHHHH-------